Protein AF-A0A098T2G9-F1 (afdb_monomer_lite)

Secondary structure (DSSP, 8-state):
--TTTTS--HHHHHHHHHTTSS----HHHHHHHHHHHHHHHHHHHHHHHHHHHHTSS--HHHHHHHTTHHHHHHHHHHHHTT----

pLDDT: mean 91.65, std 8.71, range [48.31, 97.69]

Structure (mmCIF, N/CA/C/O backbone):
data_AF-A0A098T2G9-F1
#
_entry.id   AF-A0A098T2G9-F1
#
loop_
_atom_site.group_PDB
_atom_site.id
_atom_site.type_symbol
_atom_site.label_atom_id
_atom_site.label_alt_id
_atom_site.label_comp_id
_atom_site.label_asym_id
_atom_site.label_entity_id
_atom_site.label_seq_id
_atom_site.pdbx_PDB_ins_code
_atom_site.Cartn_x
_atom_site.Cartn_y
_atom_site.Cartn_z
_atom_site.occupancy
_atom_site.B_iso_or_equiv
_atom_site.auth_seq_id
_atom_site.auth_comp_id
_atom_site.auth_asym_id
_atom_site.auth_atom_id
_atom_site.pdbx_PDB_model_num
ATOM 1 N N . ASP A 1 1 ? -1.151 11.748 -15.282 1.00 63.12 1 ASP A N 1
ATOM 2 C CA . ASP A 1 1 ? -0.856 11.507 -13.858 1.00 63.12 1 ASP A CA 1
ATOM 3 C C . ASP A 1 1 ? 0.630 11.310 -13.628 1.00 63.12 1 ASP A C 1
ATOM 5 O O . ASP A 1 1 ? 1.328 10.867 -14.537 1.00 63.12 1 ASP A O 1
ATOM 9 N N . GLN A 1 2 ? 1.122 11.714 -12.455 1.00 81.50 2 GLN A N 1
ATOM 10 C CA . GLN A 1 2 ? 2.507 11.527 -12.005 1.00 81.50 2 GLN A CA 1
ATOM 11 C C . GLN A 1 2 ? 2.509 10.474 -10.891 1.00 81.50 2 GLN A C 1
ATOM 13 O O . GLN A 1 2 ? 2.519 10.819 -9.709 1.00 81.50 2 GLN A O 1
ATOM 18 N N . PRO A 1 3 ? 2.476 9.184 -11.253 1.00 82.44 3 PRO A N 1
ATOM 19 C CA . PRO A 1 3 ? 2.155 8.112 -10.319 1.00 82.44 3 PRO A CA 1
ATOM 20 C C . PRO A 1 3 ? 3.255 7.788 -9.301 1.00 82.44 3 PRO A C 1
ATOM 22 O O . PRO A 1 3 ? 3.117 6.888 -8.477 1.00 82.44 3 PRO A O 1
ATOM 25 N N . VAL A 1 4 ? 4.390 8.474 -9.357 1.00 87.00 4 VAL A N 1
ATOM 26 C CA . VAL A 1 4 ? 5.445 8.350 -8.350 1.00 87.00 4 VAL A CA 1
ATOM 27 C C . VAL A 1 4 ? 5.252 9.462 -7.325 1.00 87.00 4 VAL A C 1
ATOM 29 O O . VAL A 1 4 ? 6.116 10.313 -7.162 1.00 87.00 4 VAL A O 1
ATOM 32 N N . GLY A 1 5 ? 4.067 9.532 -6.713 1.00 82.94 5 GLY A N 1
ATOM 33 C CA . GLY A 1 5 ? 3.726 10.543 -5.704 1.00 82.94 5 GLY A CA 1
ATOM 34 C C . GLY A 1 5 ? 3.905 11.997 -6.163 1.00 82.94 5 GLY A C 1
ATOM 35 O O . GLY A 1 5 ? 4.296 12.836 -5.357 1.00 82.94 5 GLY A O 1
ATOM 36 N N . GLY A 1 6 ? 3.693 12.293 -7.450 1.00 88.19 6 GLY A N 1
ATOM 37 C CA . GLY A 1 6 ? 3.903 13.633 -8.014 1.00 88.19 6 GLY A CA 1
ATOM 38 C C . GLY A 1 6 ? 5.340 13.950 -8.449 1.00 88.19 6 GLY A C 1
ATOM 39 O O . GLY A 1 6 ? 5.623 15.075 -8.846 1.00 88.19 6 GLY A O 1
ATOM 40 N N . PHE A 1 7 ? 6.271 12.993 -8.386 1.00 87.88 7 PHE A N 1
ATOM 41 C CA . PHE A 1 7 ? 7.676 13.239 -8.744 1.00 87.88 7 PHE A CA 1
ATOM 42 C C . PHE A 1 7 ? 8.036 12.860 -10.183 1.00 87.88 7 PHE A C 1
ATOM 44 O O . PHE A 1 7 ? 9.066 13.303 -10.686 1.00 87.88 7 PHE A O 1
ATOM 51 N N . GLY A 1 8 ? 7.217 12.056 -10.863 1.00 89.38 8 GLY A N 1
ATOM 52 C CA . GLY A 1 8 ? 7.514 11.630 -12.229 1.00 89.38 8 GLY A CA 1
ATOM 53 C C . GLY A 1 8 ? 6.720 10.415 -12.683 1.00 89.38 8 GLY A C 1
ATOM 54 O O . GLY A 1 8 ? 5.726 10.026 -12.057 1.00 89.38 8 GLY A O 1
ATOM 55 N N . SER A 1 9 ? 7.162 9.831 -13.798 1.00 91.75 9 SER A N 1
ATOM 56 C CA . SER A 1 9 ? 6.586 8.604 -14.341 1.00 91.75 9 SER A CA 1
ATOM 57 C C . SER A 1 9 ? 7.204 7.356 -13.698 1.00 91.75 9 SER A C 1
ATOM 59 O O . SER A 1 9 ? 8.313 7.385 -13.160 1.00 91.75 9 SER A O 1
ATOM 61 N N . ARG A 1 10 ? 6.505 6.215 -13.785 1.00 88.88 10 ARG A N 1
ATOM 62 C CA . ARG A 1 10 ? 7.063 4.913 -13.376 1.00 88.88 10 ARG A CA 1
ATOM 63 C C . ARG A 1 10 ? 8.304 4.540 -14.190 1.00 88.88 10 ARG A C 1
ATOM 65 O O . ARG A 1 10 ? 9.209 3.926 -13.639 1.00 88.88 10 ARG A O 1
ATOM 72 N N . ALA A 1 11 ? 8.352 4.924 -15.467 1.00 90.56 11 ALA A N 1
ATOM 73 C CA . ALA A 1 11 ? 9.495 4.651 -16.331 1.00 90.56 11 ALA A CA 1
ATOM 74 C C . ALA A 1 11 ? 10.762 5.345 -15.811 1.00 90.56 11 ALA A C 1
ATOM 76 O O . ALA A 1 11 ? 11.783 4.680 -15.668 1.00 90.56 11 ALA A O 1
ATOM 77 N N . ASP A 1 12 ? 10.660 6.620 -15.419 1.00 92.19 12 ASP A N 1
ATOM 78 C CA . ASP A 1 12 ? 11.786 7.375 -14.849 1.00 92.19 12 ASP A CA 1
ATOM 79 C C . ASP A 1 12 ? 12.262 6.756 -13.523 1.00 92.19 12 ASP A C 1
ATOM 81 O O . ASP A 1 12 ? 13.461 6.648 -13.258 1.00 92.19 12 ASP A O 1
ATOM 85 N N . LEU A 1 13 ? 11.318 6.301 -12.687 1.00 92.06 13 LEU A N 1
ATOM 86 C CA . LEU A 1 13 ? 11.635 5.604 -11.439 1.00 92.06 13 LEU A CA 1
ATOM 87 C C . LEU A 1 13 ? 12.375 4.286 -11.699 1.00 92.06 13 LEU A C 1
ATOM 89 O O . LEU A 1 13 ? 13.355 3.984 -11.015 1.00 92.06 13 LEU A O 1
ATOM 93 N N . TYR A 1 14 ? 11.909 3.497 -12.668 1.00 93.62 14 TYR A N 1
ATOM 94 C CA . TYR A 1 14 ? 12.537 2.228 -13.024 1.00 93.62 14 TYR A CA 1
ATOM 95 C C . TYR A 1 14 ? 13.918 2.453 -13.631 1.00 93.62 14 TYR A C 1
ATOM 97 O O . TYR A 1 14 ? 14.865 1.819 -13.182 1.00 93.62 14 TYR A O 1
ATOM 105 N N . GLU A 1 15 ? 14.069 3.401 -14.556 1.00 93.31 15 GLU A N 1
ATOM 106 C CA . GLU A 1 15 ? 15.367 3.761 -15.131 1.00 93.31 15 GLU A CA 1
ATOM 107 C C . GLU A 1 15 ? 16.362 4.183 -14.041 1.00 93.31 15 GLU A C 1
ATOM 109 O O . GLU A 1 15 ? 17.492 3.697 -14.000 1.00 93.31 15 GLU A O 1
ATOM 114 N N . GLY A 1 16 ? 15.934 5.023 -13.093 1.00 93.69 16 GLY A N 1
ATOM 115 C CA . GLY A 1 16 ? 16.774 5.452 -11.977 1.00 93.69 16 GLY A CA 1
ATOM 116 C C . GLY A 1 16 ? 17.217 4.308 -11.056 1.00 93.69 16 GLY A C 1
ATOM 117 O O . GLY A 1 16 ? 18.343 4.343 -10.540 1.00 93.69 16 GLY A O 1
ATOM 118 N N . TYR A 1 17 ? 16.353 3.304 -10.860 1.00 93.94 17 TYR A N 1
ATOM 119 C CA . TYR A 1 17 ? 16.651 2.085 -10.102 1.00 93.94 17 TYR A CA 1
ATOM 120 C C . TYR A 1 17 ? 17.601 1.155 -10.870 1.00 93.94 17 TYR A C 1
ATOM 122 O O . TYR A 1 17 ? 18.598 0.694 -10.315 1.00 93.94 17 TYR A O 1
ATOM 130 N N . GLU A 1 18 ? 17.339 0.914 -12.153 1.00 95.12 18 GLU A N 1
ATOM 131 C CA . GLU A 1 18 ? 18.162 0.075 -13.035 1.00 95.12 18 GLU A CA 1
ATOM 132 C C . GLU A 1 18 ? 19.549 0.680 -13.287 1.00 95.12 18 GLU A C 1
ATOM 134 O O . GLU A 1 18 ? 20.525 -0.045 -13.418 1.00 95.12 18 GLU A O 1
ATOM 139 N N . ALA A 1 19 ? 19.688 2.007 -13.294 1.00 94.88 19 ALA A N 1
ATOM 140 C CA . ALA A 1 19 ? 20.989 2.665 -13.437 1.00 94.88 19 ALA A CA 1
ATOM 141 C C . ALA A 1 19 ? 21.923 2.449 -12.229 1.00 94.88 19 ALA A C 1
ATOM 143 O O . ALA A 1 19 ? 23.127 2.682 -12.325 1.00 94.88 19 ALA A O 1
ATOM 144 N N . ARG A 1 20 ? 21.372 2.056 -11.073 1.00 95.31 20 ARG A N 1
ATOM 145 C CA . ARG A 1 20 ? 22.106 1.849 -9.810 1.00 95.31 20 ARG A CA 1
ATOM 146 C C . ARG A 1 20 ? 22.080 0.404 -9.320 1.00 95.31 20 ARG A C 1
ATOM 148 O O . ARG A 1 20 ? 22.691 0.110 -8.296 1.00 95.31 20 ARG A O 1
ATOM 155 N N . SER A 1 21 ? 21.366 -0.477 -10.012 1.00 91.56 21 SER A N 1
ATOM 156 C CA . SER A 1 21 ? 21.236 -1.888 -9.664 1.00 91.56 21 SER A CA 1
ATOM 157 C C . SER A 1 21 ? 21.529 -2.756 -10.881 1.00 91.56 21 SER A C 1
ATOM 159 O O . SER A 1 21 ? 21.188 -2.400 -12.001 1.00 91.56 21 SER A O 1
ATOM 161 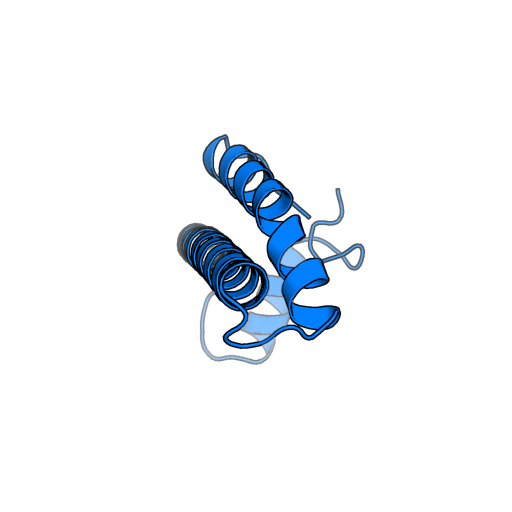N N . ASP A 1 22 ? 22.080 -3.949 -10.676 1.00 91.31 22 ASP A N 1
ATOM 162 C CA . ASP A 1 22 ? 22.267 -4.923 -11.763 1.00 91.31 22 ASP A CA 1
ATOM 163 C C . ASP A 1 22 ? 20.956 -5.656 -12.133 1.00 91.31 22 ASP A C 1
ATOM 165 O O . ASP A 1 22 ? 20.964 -6.727 -12.743 1.00 91.31 22 ASP A O 1
ATOM 169 N N . MET A 1 23 ? 19.801 -5.115 -11.730 1.00 92.31 23 MET A N 1
ATOM 170 C CA . MET A 1 23 ? 18.495 -5.757 -11.845 1.00 92.31 23 MET A CA 1
ATOM 171 C C . MET A 1 23 ? 17.563 -4.953 -12.742 1.00 92.31 23 MET A C 1
ATOM 173 O O . MET A 1 23 ? 17.274 -3.795 -12.468 1.00 92.31 23 MET A O 1
ATOM 177 N N . ARG A 1 24 ? 16.993 -5.614 -13.755 1.00 92.88 24 ARG A N 1
ATOM 178 C CA . ARG A 1 24 ? 15.893 -5.054 -14.550 1.00 92.88 24 ARG A CA 1
ATOM 179 C C . ARG A 1 24 ? 14.554 -5.172 -13.822 1.00 92.88 24 ARG A C 1
ATOM 181 O O . ARG A 1 24 ? 14.240 -6.207 -13.210 1.00 92.88 24 ARG A O 1
ATOM 188 N N . VAL A 1 25 ? 13.743 -4.126 -13.922 1.00 92.50 25 VAL A N 1
ATOM 189 C CA . VAL A 1 25 ? 12.396 -4.043 -13.366 1.00 92.50 25 VAL A CA 1
ATOM 190 C C . VAL A 1 25 ? 11.395 -4.468 -14.436 1.00 92.50 25 VAL A C 1
ATOM 192 O O . VAL A 1 25 ? 11.232 -3.825 -15.465 1.00 92.50 25 VAL A O 1
ATOM 195 N N . SER A 1 26 ? 10.693 -5.574 -14.187 1.00 93.50 26 SER A N 1
ATOM 196 C CA . SER A 1 26 ? 9.534 -5.964 -14.996 1.00 93.50 26 SER A CA 1
ATOM 197 C C . SER A 1 26 ? 8.307 -5.173 -14.522 1.00 93.50 26 SER A C 1
ATOM 199 O O . SER A 1 26 ? 7.996 -5.251 -13.328 1.00 93.50 26 SER A O 1
ATOM 201 N N . PRO A 1 27 ? 7.589 -4.464 -15.415 1.00 89.94 27 PRO A N 1
ATOM 202 C CA . PRO A 1 27 ? 6.358 -3.757 -15.058 1.00 89.94 27 PRO A CA 1
ATOM 203 C C . PRO A 1 27 ? 5.295 -4.679 -14.452 1.00 89.94 27 PRO A C 1
ATOM 205 O O . PRO A 1 27 ? 4.702 -4.339 -13.432 1.00 89.94 27 PRO A O 1
ATOM 208 N N . ASP A 1 28 ? 5.122 -5.886 -14.998 1.00 91.62 28 ASP A N 1
ATOM 209 C CA . ASP A 1 28 ? 4.166 -6.870 -14.472 1.00 91.62 28 ASP A CA 1
ATOM 210 C C . ASP A 1 28 ? 4.537 -7.321 -13.059 1.00 91.62 28 ASP A C 1
ATOM 212 O O . ASP A 1 28 ? 3.687 -7.406 -12.171 1.00 91.62 28 ASP A O 1
ATOM 216 N N . ARG A 1 29 ? 5.834 -7.557 -12.818 1.00 93.31 29 ARG A N 1
ATOM 217 C CA . A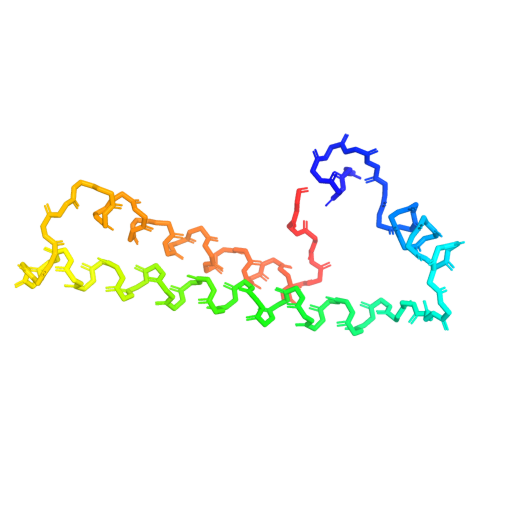RG A 1 29 ? 6.333 -7.906 -11.484 1.00 93.31 29 ARG A CA 1
ATOM 218 C C . ARG A 1 29 ? 6.153 -6.744 -10.509 1.00 93.31 29 ARG A C 1
ATOM 220 O O . ARG A 1 29 ? 5.787 -6.975 -9.360 1.00 93.31 29 ARG A O 1
ATOM 227 N N . ALA A 1 30 ? 6.393 -5.511 -10.948 1.00 92.06 30 ALA A N 1
ATOM 228 C CA . ALA A 1 30 ? 6.175 -4.321 -10.133 1.00 92.06 30 ALA A CA 1
ATOM 229 C C . ALA A 1 30 ? 4.690 -4.154 -9.775 1.00 92.06 30 ALA A C 1
ATOM 231 O O . ALA A 1 30 ? 4.370 -3.953 -8.605 1.00 92.06 30 ALA A O 1
ATOM 232 N N . ARG A 1 31 ? 3.781 -4.338 -10.742 1.00 91.12 31 ARG A N 1
ATOM 233 C CA . ARG A 1 31 ? 2.328 -4.292 -10.522 1.00 91.12 31 ARG A CA 1
ATOM 234 C C . ARG A 1 31 ? 1.849 -5.398 -9.583 1.00 91.12 31 ARG A C 1
ATOM 236 O O . ARG A 1 31 ? 1.018 -5.139 -8.713 1.00 91.12 31 ARG A O 1
ATOM 243 N N . PHE A 1 32 ? 2.393 -6.610 -9.706 1.00 93.75 32 PHE A N 1
ATOM 244 C CA . PHE A 1 32 ? 2.116 -7.698 -8.766 1.00 93.75 32 PHE A CA 1
ATOM 245 C C . PHE A 1 32 ? 2.486 -7.300 -7.335 1.00 93.75 32 PHE A C 1
ATOM 247 O O . PHE A 1 32 ? 1.653 -7.401 -6.435 1.00 93.75 32 PHE A O 1
ATOM 254 N N . TRP A 1 33 ? 3.708 -6.801 -7.126 1.00 94.69 33 TRP A N 1
ATOM 255 C CA . TRP A 1 33 ? 4.157 -6.401 -5.793 1.00 94.69 33 TRP A CA 1
ATOM 256 C C . TRP A 1 33 ? 3.373 -5.216 -5.244 1.00 94.69 33 TRP A C 1
ATOM 258 O O . TRP A 1 33 ? 3.016 -5.239 -4.070 1.00 94.69 33 TRP A O 1
ATOM 268 N N . GLN A 1 34 ? 3.039 -4.231 -6.079 1.00 93.19 34 GLN A N 1
ATOM 269 C CA . GLN A 1 34 ? 2.157 -3.134 -5.689 1.00 93.19 34 GLN A CA 1
ATOM 270 C C . GLN A 1 34 ? 0.813 -3.680 -5.185 1.00 93.19 34 GLN A C 1
ATOM 272 O O . GLN A 1 34 ? 0.417 -3.382 -4.066 1.00 93.19 34 GLN A O 1
ATOM 277 N N . THR A 1 35 ? 0.168 -4.566 -5.950 1.00 94.88 35 THR A N 1
ATOM 278 C CA . THR A 1 35 ? -1.111 -5.190 -5.563 1.00 94.88 35 THR A CA 1
ATOM 279 C C . THR A 1 35 ? -0.994 -5.961 -4.244 1.00 94.88 35 THR A C 1
ATOM 281 O O . THR A 1 35 ? -1.807 -5.786 -3.336 1.00 94.88 35 THR A O 1
ATOM 284 N N . ALA A 1 36 ? 0.034 -6.805 -4.118 1.00 96.31 36 ALA A N 1
ATOM 285 C CA . ALA A 1 36 ? 0.246 -7.643 -2.942 1.00 96.31 36 ALA A CA 1
ATOM 286 C C . ALA A 1 36 ? 0.485 -6.809 -1.675 1.00 96.31 36 ALA A C 1
ATOM 288 O O . ALA A 1 36 ? -0.077 -7.108 -0.620 1.00 96.31 36 ALA A O 1
ATOM 289 N N . PHE A 1 37 ? 1.283 -5.742 -1.773 1.00 96.31 37 PHE A N 1
ATOM 290 C CA . PHE A 1 37 ? 1.558 -4.875 -0.633 1.00 96.31 37 PHE A CA 1
ATOM 291 C C . PHE A 1 37 ? 0.386 -3.953 -0.286 1.00 96.31 37 PHE A C 1
ATOM 293 O O . PHE A 1 37 ? 0.160 -3.729 0.903 1.00 96.31 37 PHE A O 1
ATOM 300 N N . THR A 1 38 ? -0.415 -3.509 -1.261 1.00 95.69 38 THR A N 1
ATOM 301 C CA . THR A 1 38 ? -1.683 -2.811 -0.984 1.00 95.69 38 THR A CA 1
ATOM 302 C C . THR A 1 38 ? -2.643 -3.712 -0.204 1.00 95.69 38 THR A C 1
ATOM 304 O O . THR A 1 38 ? -3.189 -3.291 0.816 1.00 95.69 38 THR A O 1
ATOM 307 N N . LEU A 1 39 ? -2.791 -4.982 -0.602 1.00 96.00 39 LEU A N 1
ATOM 308 C CA . LEU A 1 39 ? -3.618 -5.949 0.130 1.00 96.00 39 LEU A CA 1
ATOM 309 C C . LEU A 1 39 ? -3.102 -6.181 1.552 1.00 96.00 39 LEU A C 1
ATOM 311 O O . LEU A 1 39 ? -3.871 -6.145 2.513 1.00 96.00 39 LEU A O 1
ATOM 315 N N . ASN A 1 40 ? -1.795 -6.398 1.697 1.00 97.19 40 ASN A N 1
ATOM 316 C CA . ASN A 1 40 ? -1.179 -6.601 3.003 1.00 97.19 40 ASN A CA 1
ATOM 317 C C . ASN A 1 40 ? -1.366 -5.383 3.925 1.00 97.19 40 ASN A C 1
ATOM 319 O O . ASN A 1 40 ? -1.571 -5.540 5.128 1.00 97.19 40 ASN A O 1
ATOM 323 N N . TRP A 1 41 ? -1.321 -4.166 3.380 1.00 97.50 41 TRP A N 1
ATOM 324 C CA . TRP A 1 41 ? -1.629 -2.957 4.141 1.00 97.50 41 TRP A CA 1
ATOM 325 C C . TRP A 1 41 ? -3.096 -2.925 4.597 1.00 97.50 41 TRP A C 1
ATOM 327 O O . TRP A 1 41 ? -3.359 -2.678 5.773 1.00 97.50 41 TRP A O 1
ATOM 337 N N . GLY A 1 42 ? -4.041 -3.288 3.725 1.00 96.94 42 GLY A N 1
ATOM 338 C CA . GLY A 1 42 ? -5.458 -3.390 4.087 1.00 96.94 42 GLY A CA 1
ATOM 339 C C . GLY A 1 42 ? -5.742 -4.399 5.205 1.00 96.94 42 GLY A C 1
ATOM 340 O O . GLY A 1 42 ? -6.512 -4.111 6.125 1.00 96.94 42 GLY A O 1
ATOM 341 N N . ILE A 1 43 ? -5.061 -5.551 5.188 1.00 97.44 43 ILE A N 1
ATOM 342 C CA . ILE A 1 43 ? -5.136 -6.553 6.266 1.00 97.44 43 ILE A CA 1
ATOM 343 C C . ILE A 1 43 ? -4.628 -5.967 7.590 1.00 97.44 43 ILE A C 1
ATOM 345 O O . ILE A 1 43 ? -5.281 -6.125 8.622 1.00 97.44 43 ILE A O 1
ATOM 349 N N . GLN A 1 44 ? -3.502 -5.252 7.570 1.00 97.69 44 GLN A N 1
ATOM 350 C CA . GLN A 1 44 ? -2.955 -4.616 8.771 1.00 97.69 44 GLN A CA 1
ATOM 351 C C . 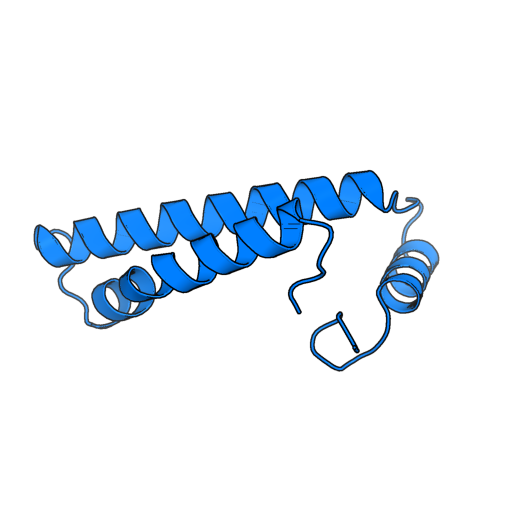GLN A 1 44 ? -3.881 -3.521 9.320 1.00 97.69 44 GLN A C 1
ATOM 353 O O . GLN A 1 44 ? -4.075 -3.438 10.533 1.00 97.69 44 GLN A O 1
ATOM 358 N N . CYS A 1 45 ? -4.516 -2.720 8.458 1.00 97.56 45 CYS A N 1
ATOM 359 C CA . CYS A 1 45 ? -5.558 -1.780 8.878 1.00 97.56 45 CYS A CA 1
ATOM 360 C C . CYS A 1 45 ? -6.714 -2.503 9.585 1.00 97.56 45 CYS A C 1
ATOM 362 O O . CYS A 1 45 ? -7.131 -2.081 10.662 1.00 97.56 45 CYS A O 1
ATOM 364 N N . ALA A 1 46 ? -7.200 -3.622 9.039 1.00 96.69 46 ALA A N 1
ATOM 365 C CA . ALA A 1 46 ? -8.260 -4.402 9.676 1.00 96.69 46 ALA A CA 1
ATOM 366 C C . ALA A 1 46 ? -7.841 -4.949 11.054 1.00 96.69 46 ALA A C 1
ATOM 368 O O . ALA A 1 46 ? -8.616 -4.866 12.004 1.00 96.69 46 ALA A O 1
ATOM 369 N N . GLN A 1 47 ? -6.605 -5.441 11.186 1.00 97.25 47 GLN A N 1
ATOM 370 C CA . GLN A 1 47 ? -6.055 -5.901 12.466 1.00 97.25 47 GLN A CA 1
ATOM 371 C C . GLN A 1 47 ? -5.965 -4.768 13.499 1.00 97.25 47 GLN A C 1
ATOM 373 O O . GLN A 1 47 ? -6.314 -4.968 14.659 1.00 97.25 47 GLN A O 1
ATOM 378 N N . MET A 1 48 ? -5.546 -3.565 13.095 1.00 97.62 48 MET A N 1
ATOM 379 C CA . MET A 1 48 ? -5.496 -2.406 13.996 1.00 97.62 48 MET A CA 1
ATOM 380 C C . MET A 1 48 ? -6.891 -1.937 14.424 1.00 97.62 48 MET A C 1
ATOM 382 O O . MET A 1 48 ? -7.076 -1.546 15.575 1.00 97.62 48 MET A O 1
ATOM 386 N N . ALA A 1 49 ? -7.883 -2.015 13.532 1.00 96.56 49 ALA A N 1
ATOM 387 C CA . ALA A 1 49 ? -9.273 -1.751 13.892 1.00 96.56 49 ALA A CA 1
ATOM 388 C C . ALA A 1 49 ? -9.776 -2.751 14.945 1.00 96.56 49 ALA A C 1
ATOM 390 O O . ALA A 1 49 ? -10.384 -2.342 15.932 1.00 96.56 49 ALA A O 1
ATOM 391 N N . ASP A 1 50 ? -9.486 -4.041 14.768 1.00 97.06 50 ASP A N 1
ATOM 392 C CA . ASP A 1 50 ? -9.861 -5.089 15.722 1.00 97.06 50 ASP A CA 1
ATOM 393 C C . ASP A 1 50 ? -9.210 -4.880 17.100 1.00 97.06 50 ASP A C 1
ATOM 395 O O . ASP A 1 50 ? -9.896 -4.897 18.123 1.00 97.06 50 ASP A O 1
ATOM 399 N N . GLN A 1 51 ? -7.911 -4.566 17.141 1.00 96.94 51 GLN A N 1
ATOM 400 C CA . GLN A 1 51 ? -7.191 -4.254 18.384 1.00 96.94 51 GLN A CA 1
ATOM 401 C C . GLN A 1 51 ? -7.811 -3.075 19.147 1.00 96.94 51 GLN A C 1
ATOM 403 O O . GLN A 1 51 ? -7.917 -3.121 20.376 1.00 96.94 51 GLN A O 1
ATOM 408 N N . PHE A 1 52 ? -8.249 -2.042 18.422 1.00 97.25 52 PHE A N 1
ATOM 409 C CA . PHE A 1 52 ? -8.914 -0.881 19.005 1.00 97.25 52 PHE A CA 1
ATOM 410 C C . PHE A 1 52 ? -10.309 -1.221 19.542 1.00 97.25 52 PHE A C 1
ATOM 412 O O . PHE A 1 52 ? -10.649 -0.847 20.663 1.00 97.25 52 PHE A O 1
ATOM 419 N N . LEU A 1 53 ? -11.112 -1.957 18.767 1.00 96.06 53 LEU A N 1
ATOM 420 C CA . LEU A 1 53 ? -12.495 -2.301 19.117 1.00 96.06 53 LEU A CA 1
ATOM 421 C C . LEU A 1 53 ? -12.591 -3.316 20.263 1.00 96.06 53 LEU A C 1
ATOM 423 O O . LEU A 1 53 ? -13.513 -3.242 21.071 1.00 96.06 53 LEU A O 1
ATOM 427 N N . THR A 1 54 ? -11.643 -4.250 20.345 1.00 97.06 54 THR A N 1
ATOM 428 C CA . THR A 1 54 ? -11.567 -5.253 21.422 1.00 97.06 54 THR A CA 1
ATOM 429 C C . THR A 1 54 ? -10.916 -4.713 22.697 1.00 97.06 54 THR A C 1
ATOM 431 O O . THR A 1 54 ? -10.988 -5.356 23.743 1.00 97.06 54 THR A O 1
ATOM 434 N N . GLY A 1 55 ? -10.280 -3.539 22.629 1.00 94.81 55 GLY A N 1
ATOM 435 C CA . GLY A 1 55 ? -9.553 -2.938 23.746 1.00 94.81 55 GLY A CA 1
ATOM 436 C C . GLY A 1 55 ? -8.179 -3.560 24.013 1.00 94.81 55 GLY A C 1
ATOM 437 O O . GLY A 1 55 ? -7.567 -3.231 25.027 1.00 94.81 55 GLY A O 1
ATOM 438 N N . SER A 1 56 ? -7.670 -4.423 23.123 1.00 96.25 56 SER A N 1
ATOM 439 C CA . SER A 1 56 ? -6.298 -4.944 23.216 1.00 96.25 56 SER A CA 1
ATOM 440 C C . SER A 1 56 ? -5.249 -3.834 23.074 1.00 96.25 56 SER A C 1
ATOM 442 O O . SER A 1 56 ? -4.179 -3.932 23.669 1.00 96.25 56 SER A O 1
ATOM 444 N N . ASP A 1 57 ? -5.544 -2.803 22.278 1.00 94.00 57 ASP A N 1
ATOM 445 C CA . ASP A 1 57 ? -4.763 -1.569 22.160 1.00 94.00 57 ASP A CA 1
ATOM 446 C C . ASP A 1 57 ? -5.728 -0.416 21.845 1.00 94.00 57 ASP A C 1
ATOM 448 O O . ASP A 1 57 ? -6.128 -0.203 20.701 1.00 94.00 57 ASP A O 1
ATOM 452 N N . SER A 1 58 ? -6.130 0.324 22.880 1.00 93.50 58 SER A N 1
ATOM 453 C CA . SER A 1 58 ? -7.105 1.416 22.780 1.00 93.50 58 SER A CA 1
ATOM 454 C C . SER A 1 58 ? -6.485 2.758 22.369 1.00 93.50 58 SER A C 1
ATOM 456 O O . SER A 1 58 ? -7.070 3.814 22.625 1.00 93.50 58 SER A O 1
ATOM 458 N N . SER A 1 59 ? -5.278 2.760 21.797 1.00 96.56 59 SER A N 1
ATOM 459 C CA . SER A 1 59 ? -4.641 3.996 21.349 1.00 96.56 59 SER A CA 1
ATOM 460 C C . SER A 1 59 ? -5.407 4.633 20.184 1.00 96.56 59 SER A C 1
ATOM 462 O O . SER A 1 59 ? -5.933 3.963 19.292 1.00 96.56 59 SER A O 1
ATOM 464 N N . VAL A 1 60 ? -5.442 5.970 20.167 1.00 95.75 60 VAL A N 1
ATOM 465 C CA . VAL A 1 60 ? -6.078 6.747 19.086 1.00 95.75 60 VAL A CA 1
ATOM 466 C C . VAL A 1 60 ? -5.446 6.422 17.729 1.00 95.75 60 VAL A C 1
ATOM 468 O O . VAL A 1 60 ? -6.135 6.434 16.710 1.00 95.75 60 VAL A O 1
ATOM 471 N N . GLU A 1 61 ? -4.157 6.083 17.711 1.00 96.38 61 GLU A N 1
ATOM 472 C CA . GLU A 1 61 ? -3.438 5.668 16.508 1.00 96.38 61 GLU A CA 1
ATOM 473 C C . GLU A 1 61 ? -4.047 4.407 15.875 1.00 96.38 61 GLU A C 1
ATOM 475 O O . GLU A 1 61 ? -4.325 4.418 14.676 1.00 96.38 61 GLU A O 1
ATOM 480 N N . ARG A 1 62 ? -4.357 3.358 16.655 1.00 95.75 62 ARG A N 1
ATOM 481 C CA . ARG A 1 62 ? -4.983 2.126 16.131 1.00 95.75 62 ARG A CA 1
ATOM 482 C C . ARG A 1 62 ? -6.351 2.381 15.525 1.00 95.75 62 ARG A C 1
ATOM 484 O O . ARG A 1 62 ? -6.613 1.949 14.402 1.00 95.75 62 ARG A O 1
ATOM 491 N N . GLY A 1 63 ? -7.188 3.147 16.225 1.00 94.06 63 GLY A N 1
ATOM 492 C CA . GLY A 1 63 ? -8.491 3.561 15.706 1.00 94.06 63 GLY A CA 1
ATOM 493 C C . GLY A 1 63 ? -8.365 4.390 14.422 1.00 94.06 63 GLY A C 1
ATOM 494 O O . GLY A 1 63 ? -9.134 4.202 13.479 1.00 94.06 63 GLY A O 1
ATOM 495 N N . SER A 1 64 ? -7.360 5.269 14.352 1.00 96.44 64 SER A N 1
ATOM 496 C CA . SER A 1 64 ? -7.118 6.135 13.192 1.00 96.44 64 SER A CA 1
ATOM 497 C C . SER A 1 64 ? -6.625 5.351 11.975 1.00 96.44 64 SER A C 1
ATOM 499 O O . SER A 1 64 ? -7.154 5.534 10.880 1.00 96.44 64 SER A O 1
ATOM 501 N N . ILE A 1 65 ? -5.660 4.443 12.149 1.00 96.88 65 ILE A N 1
ATOM 502 C CA . ILE A 1 65 ? -5.146 3.618 11.048 1.00 96.88 65 ILE A CA 1
ATOM 503 C C . ILE A 1 65 ? -6.191 2.594 10.596 1.00 96.88 65 ILE A C 1
ATOM 505 O O . ILE A 1 65 ? -6.336 2.357 9.396 1.00 96.88 65 ILE A O 1
ATOM 509 N N . GLY A 1 66 ? -6.971 2.029 11.521 1.00 96.00 66 GLY A N 1
ATOM 510 C CA . GLY A 1 66 ? -8.014 1.059 11.196 1.00 96.00 66 GLY A CA 1
ATOM 511 C C . GLY A 1 66 ? -9.073 1.586 10.223 1.00 96.00 66 GLY A C 1
ATOM 512 O O . GLY A 1 66 ? -9.554 0.848 9.363 1.00 96.00 66 GLY A O 1
ATOM 513 N N . ARG A 1 67 ? -9.370 2.892 10.272 1.00 95.19 67 ARG A N 1
ATOM 514 C CA . ARG A 1 67 ? -10.292 3.556 9.333 1.00 95.19 67 ARG A CA 1
ATOM 515 C C . ARG A 1 67 ? -9.803 3.572 7.884 1.00 95.19 67 ARG A C 1
ATOM 517 O O . ARG A 1 67 ? -10.627 3.719 6.988 1.00 95.19 67 ARG A O 1
ATOM 524 N N . ARG A 1 68 ? -8.501 3.395 7.640 1.00 96.12 68 ARG A N 1
ATOM 525 C CA . ARG A 1 68 ? -7.910 3.425 6.293 1.00 96.12 68 ARG A CA 1
ATOM 526 C C . ARG A 1 68 ? -8.136 2.140 5.495 1.00 96.12 68 ARG A C 1
ATOM 528 O O . ARG A 1 68 ? -7.779 2.083 4.326 1.00 96.12 68 ARG A O 1
ATOM 535 N N . ARG A 1 69 ? -8.777 1.120 6.079 1.00 93.25 69 ARG A N 1
ATOM 536 C CA . ARG A 1 69 ? -9.127 -0.119 5.367 1.00 93.25 69 ARG A CA 1
ATOM 537 C C . ARG A 1 69 ? -9.910 0.157 4.075 1.00 93.25 69 ARG A C 1
ATOM 539 O O . ARG A 1 69 ? -9.588 -0.420 3.043 1.00 93.25 69 ARG A O 1
ATOM 546 N N . SER A 1 70 ? -10.890 1.061 4.101 1.00 93.06 70 SER A N 1
ATOM 547 C CA . SER A 1 70 ? -11.687 1.374 2.906 1.00 93.06 70 SER A CA 1
ATOM 548 C C . SER A 1 70 ? -10.867 2.037 1.797 1.00 93.06 70 SER A C 1
ATOM 550 O O . SER A 1 70 ? -11.143 1.802 0.627 1.00 93.06 70 SER A O 1
ATOM 552 N N . GLU A 1 71 ? -9.847 2.834 2.146 1.00 94.50 71 GLU A N 1
ATOM 553 C CA . GLU A 1 71 ? -8.903 3.393 1.163 1.00 94.50 71 GLU A CA 1
ATOM 554 C C . GLU A 1 71 ? -8.179 2.250 0.447 1.00 94.50 71 GLU A C 1
ATOM 556 O O . GLU A 1 71 ? -8.190 2.190 -0.774 1.00 94.50 71 GLU A O 1
ATOM 561 N N . THR A 1 72 ? -7.672 1.267 1.198 1.00 95.06 72 THR A N 1
ATOM 562 C CA . THR A 1 72 ? -6.962 0.121 0.606 1.00 95.06 72 THR A CA 1
ATOM 563 C C . THR A 1 72 ? -7.847 -0.766 -0.270 1.00 95.06 72 THR A C 1
ATOM 565 O O . THR A 1 72 ? -7.367 -1.349 -1.238 1.00 95.06 72 THR A O 1
ATOM 568 N N . GLU A 1 73 ? -9.140 -0.876 0.045 1.00 94.31 73 GLU A N 1
ATOM 569 C CA . GLU A 1 73 ? -10.102 -1.628 -0.768 1.00 94.31 73 GLU A CA 1
ATOM 570 C C . GLU A 1 73 ? -10.354 -0.930 -2.110 1.00 94.31 73 GLU A C 1
ATOM 572 O O . GLU A 1 73 ? -10.356 -1.589 -3.149 1.00 94.31 73 GLU A O 1
ATOM 577 N N . LEU A 1 74 ? -10.495 0.400 -2.102 1.00 94.81 74 LEU A N 1
ATOM 578 C CA . LEU A 1 74 ? -10.575 1.201 -3.326 1.00 94.81 74 LEU A CA 1
ATOM 579 C C . LEU A 1 74 ? -9.269 1.129 -4.124 1.00 94.81 74 LEU A C 1
ATOM 581 O O . LEU A 1 74 ? -9.313 0.911 -5.336 1.00 94.81 74 LEU A O 1
ATOM 585 N N . ASP A 1 75 ? -8.126 1.204 -3.436 1.00 93.56 75 ASP A N 1
ATOM 586 C CA . ASP A 1 75 ? -6.808 1.115 -4.060 1.00 93.56 75 ASP A CA 1
ATOM 587 C C . ASP A 1 75 ? -6.639 -0.197 -4.834 1.00 93.56 75 ASP A C 1
ATOM 589 O O . ASP A 1 75 ? -6.193 -0.217 -5.983 1.00 93.56 75 ASP A O 1
ATOM 593 N N . LEU A 1 76 ? -7.040 -1.312 -4.219 1.00 94.31 76 LEU A N 1
ATOM 594 C CA . LEU A 1 76 ? -7.024 -2.619 -4.865 1.00 94.31 76 LEU A CA 1
ATOM 595 C C . LEU A 1 76 ? -7.942 -2.668 -6.081 1.00 94.31 76 LEU A C 1
ATOM 597 O O . LEU A 1 76 ? -7.539 -3.213 -7.106 1.00 94.31 76 LEU A O 1
ATOM 601 N N . LEU A 1 77 ? -9.155 -2.116 -5.983 1.00 94.69 77 LEU A N 1
ATOM 602 C CA . LEU A 1 77 ? -10.100 -2.130 -7.095 1.00 94.69 77 LEU A CA 1
ATOM 603 C C . LEU A 1 77 ? -9.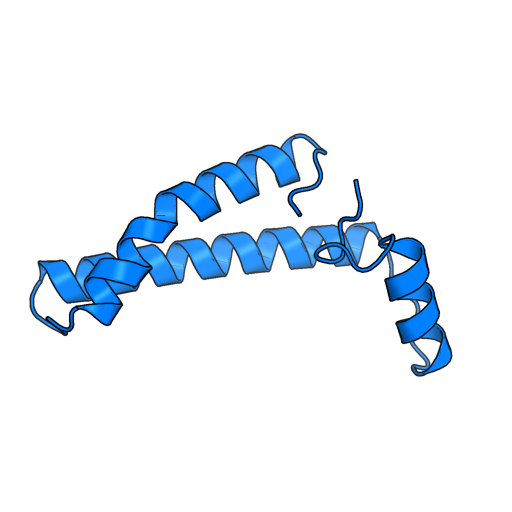535 -1.409 -8.317 1.00 94.69 77 LEU A C 1
ATOM 605 O O . LEU A 1 77 ? -9.557 -1.996 -9.397 1.00 94.69 77 LEU A O 1
ATOM 609 N N . ALA A 1 78 ? -8.975 -0.204 -8.172 1.00 92.50 78 ALA A N 1
ATOM 610 C CA . ALA A 1 78 ? -8.447 0.466 -9.358 1.00 92.50 78 ALA A CA 1
ATOM 611 C C . ALA A 1 78 ? -7.160 -0.180 -9.867 1.00 92.50 78 ALA A C 1
ATOM 613 O O . ALA A 1 78 ? -7.009 -0.293 -11.081 1.00 92.50 78 ALA A O 1
ATOM 614 N N . ILE A 1 79 ? -6.282 -0.685 -8.982 1.00 91.31 79 ILE A N 1
ATOM 615 C CA . ILE A 1 79 ? -5.120 -1.464 -9.431 1.00 91.31 79 ILE A CA 1
ATOM 616 C C . ILE A 1 79 ? -5.593 -2.643 -10.281 1.00 91.31 79 ILE A C 1
ATOM 618 O O . ILE A 1 79 ? -5.047 -2.854 -11.359 1.00 91.31 79 ILE A O 1
ATOM 622 N N . LEU A 1 80 ? -6.608 -3.395 -9.842 1.00 90.75 80 LEU A N 1
ATOM 623 C CA . LEU A 1 80 ? -7.128 -4.567 -10.553 1.00 90.75 80 LEU A CA 1
ATOM 624 C C . LEU A 1 80 ? -7.822 -4.215 -11.875 1.00 90.75 80 LEU A C 1
ATOM 626 O O . LEU A 1 80 ? -7.621 -4.945 -12.846 1.00 90.75 80 LEU A O 1
ATOM 630 N N . ASP A 1 81 ? -8.540 -3.091 -11.936 1.00 91.75 81 ASP A N 1
ATOM 631 C CA . ASP A 1 81 ? -9.201 -2.574 -13.149 1.00 91.75 81 ASP A CA 1
ATOM 632 C C . ASP A 1 81 ? -8.205 -2.062 -14.213 1.00 91.75 81 ASP A C 1
ATOM 634 O O . ASP A 1 81 ? -8.577 -1.640 -15.303 1.00 91.75 81 ASP A O 1
ATOM 638 N N . GLY A 1 82 ? -6.902 -2.107 -13.914 1.00 82.62 82 GLY A N 1
ATOM 639 C CA . GLY A 1 82 ? -5.855 -1.595 -14.802 1.00 82.62 82 GLY A CA 1
ATOM 640 C C . GLY A 1 82 ? -5.667 -0.084 -14.693 1.00 82.62 82 GLY A C 1
ATOM 641 O O . GLY A 1 82 ? -4.860 0.481 -15.430 1.00 82.62 82 GLY A O 1
ATOM 642 N N . GLY A 1 83 ? -6.373 0.553 -13.758 1.00 74.06 83 GLY A N 1
ATOM 643 C CA . GLY A 1 83 ? -6.069 1.891 -13.297 1.00 74.06 83 GLY A CA 1
ATOM 644 C C . GLY A 1 83 ? -4.781 1.910 -12.481 1.00 74.06 83 GLY A C 1
ATOM 645 O O . GLY A 1 83 ? -4.361 0.921 -11.876 1.00 74.06 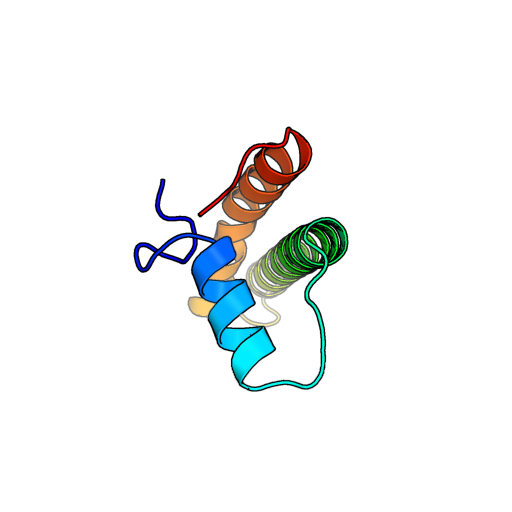83 GLY A O 1
ATOM 646 N N . ASP A 1 84 ? -4.149 3.072 -12.456 1.00 63.81 84 ASP A N 1
ATOM 647 C CA . ASP A 1 84 ? -3.025 3.336 -11.577 1.00 63.81 84 ASP A CA 1
ATOM 648 C C . ASP A 1 84 ? -3.521 4.177 -10.403 1.00 63.81 84 ASP A C 1
ATOM 650 O O . ASP A 1 84 ? -3.917 5.325 -10.584 1.00 63.81 84 ASP A O 1
ATOM 654 N N . HIS A 1 85 ? -3.476 3.623 -9.189 1.00 53.84 85 HIS A N 1
ATOM 655 C CA . HIS A 1 85 ? -3.550 4.447 -7.986 1.00 53.84 85 HIS A CA 1
ATOM 656 C C . HIS A 1 85 ? -2.158 4.970 -7.641 1.00 53.84 85 HIS A C 1
ATOM 658 O O . HIS A 1 85 ? -1.276 4.197 -7.249 1.00 53.84 85 HIS A O 1
ATOM 664 N N . ALA A 1 86 ? -1.982 6.275 -7.858 1.00 48.31 86 ALA A N 1
ATOM 665 C CA . ALA A 1 86 ? -1.064 7.179 -7.171 1.00 48.31 86 ALA A CA 1
ATOM 666 C C . ALA A 1 86 ? -1.382 8.632 -7.548 1.00 48.31 86 ALA A C 1
ATOM 668 O O . ALA A 1 86 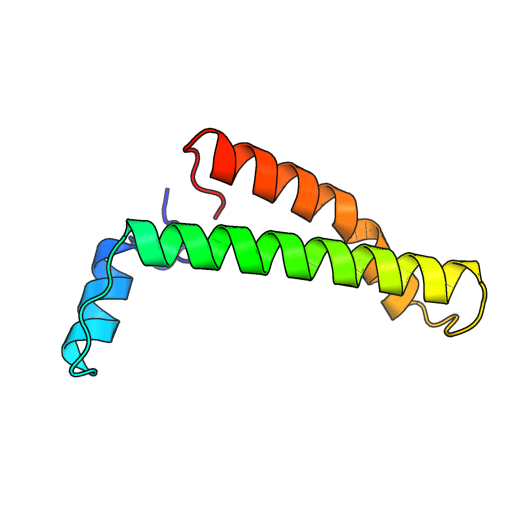? -1.400 8.929 -8.765 1.00 48.31 86 ALA A O 1
#

Foldseek 3Di:
DALVVPPHHPVVVQVVVVVVDVDHDDPVVVLVVVLVVLVVLLVVLCVLCVCCVVVVPVDPVSVVSVVCSVVSVVCNVCSVVVHRDD

Radius of gyration: 16.29 Å; chains: 1; bounding box: 35×22×40 Å

Sequence (86 aa):
DQPVGGFGSRADLYEGYEARSDMRVSPDRARFWQTAFTLNWGIQCAQMADQFLTGSDSSVERGSIGRRRSETELDLLAILDGGDHA